Protein AF-U5ND54-F1 (afdb_monomer)

Sequence (84 aa):
MLLEFLNYLLPKKYKETTAKTSLKHLSPFVLKNLEILIPDQKILEKFNNFWKDIHSKIEKLEQKIEEQRDKILFINASLLKIKN

InterPro domains:
  IPR044946 Type I restriction modification DNA specificity domain superfamily [G3DSA:3.90.220.20] (1-81)

Mean predicted aligned error: 10.93 Å

Foldseek 3Di:
DVVVVCVVVVVVVQCVVCVPDPDRDDDPVNVVPDDDDDDDPVVVVVVCVVVVVVVVVVVVVVVVVVVVVVVVVVVVVVVVVVVD

pLDDT: mean 79.28, std 12.8, range [57.78, 96.12]

Structure (mmCIF, N/CA/C/O backbone):
data_AF-U5ND54-F1
#
_entry.id   AF-U5ND54-F1
#
loop_
_atom_site.group_PDB
_atom_site.id
_atom_site.type_symbol
_atom_site.label_atom_id
_atom_site.label_alt_id
_atom_site.label_comp_id
_atom_site.label_asym_id
_atom_site.label_entity_id
_atom_site.label_seq_id
_atom_site.pdbx_PDB_ins_code
_atom_site.Cartn_x
_atom_site.Cartn_y
_atom_site.Cartn_z
_atom_site.occupancy
_atom_site.B_iso_or_equiv
_atom_site.auth_seq_id
_atom_site.auth_comp_id
_atom_site.auth_asym_id
_atom_site.auth_atom_id
_atom_site.pdbx_PDB_model_num
ATOM 1 N N . MET A 1 1 ? -10.434 -3.594 4.178 1.00 58.97 1 MET A N 1
ATOM 2 C CA . MET A 1 1 ? -11.158 -2.579 4.975 1.00 58.97 1 MET A CA 1
ATOM 3 C C . MET A 1 1 ? -10.363 -2.049 6.162 1.00 58.97 1 MET A C 1
ATOM 5 O O . MET A 1 1 ? -10.049 -0.872 6.127 1.00 58.97 1 MET A O 1
ATOM 9 N N . LEU A 1 2 ? -10.008 -2.842 7.189 1.00 61.81 2 LEU A N 1
ATOM 10 C CA . LEU A 1 2 ? -9.165 -2.350 8.304 1.00 61.81 2 LEU A CA 1
ATOM 11 C C . LEU A 1 2 ? -7.656 -2.396 7.975 1.00 61.81 2 LEU A C 1
ATOM 13 O O . LEU A 1 2 ? -6.896 -1.528 8.392 1.00 61.81 2 LEU A O 1
ATOM 17 N N . LEU A 1 3 ? -7.229 -3.394 7.193 1.00 63.19 3 LEU A N 1
ATOM 18 C CA . LEU A 1 3 ? -5.816 -3.651 6.896 1.00 63.19 3 LEU A CA 1
ATOM 19 C C . LEU A 1 3 ? -5.139 -2.510 6.114 1.00 63.19 3 LEU A C 1
ATOM 21 O O . LEU A 1 3 ? -4.028 -2.119 6.457 1.00 63.19 3 LEU A O 1
ATOM 25 N N . GLU A 1 4 ? -5.810 -1.929 5.114 1.00 65.06 4 GLU A N 1
ATOM 26 C CA . GLU A 1 4 ? -5.264 -0.812 4.322 1.00 65.06 4 GLU A CA 1
ATOM 27 C C . GLU A 1 4 ? -5.087 0.459 5.166 1.00 65.06 4 GLU A C 1
ATOM 29 O O . GLU A 1 4 ? -4.063 1.136 5.078 1.00 65.06 4 GLU A O 1
ATOM 34 N N . PHE A 1 5 ? -6.048 0.743 6.048 1.00 67.56 5 PHE A N 1
ATOM 35 C CA . PHE A 1 5 ? -5.979 1.861 6.986 1.00 67.56 5 PHE A CA 1
ATOM 36 C C . PHE A 1 5 ? -4.840 1.687 8.005 1.00 67.56 5 PHE A C 1
ATOM 38 O O . PHE A 1 5 ? -4.065 2.615 8.250 1.00 67.56 5 PHE A O 1
ATOM 45 N N . LEU A 1 6 ? -4.683 0.478 8.554 1.00 65.94 6 LEU A N 1
ATOM 46 C CA . LEU A 1 6 ? -3.582 0.155 9.464 1.00 65.94 6 LEU A CA 1
ATOM 47 C C . LEU A 1 6 ? -2.217 0.261 8.771 1.00 65.94 6 LEU A C 1
ATOM 49 O O . LEU A 1 6 ? -1.294 0.839 9.346 1.00 65.94 6 LEU A O 1
ATOM 53 N N . ASN A 1 7 ? -2.095 -0.204 7.524 1.00 64.88 7 ASN A N 1
ATOM 54 C CA . ASN A 1 7 ? -0.862 -0.094 6.737 1.00 64.88 7 ASN A CA 1
ATOM 55 C C . ASN A 1 7 ? -0.432 1.361 6.491 1.00 64.88 7 ASN A C 1
ATOM 57 O O . ASN A 1 7 ? 0.762 1.627 6.378 1.00 64.88 7 ASN A O 1
ATOM 61 N N . TYR A 1 8 ? -1.369 2.312 6.457 1.00 68.69 8 TYR A N 1
ATOM 62 C CA . TYR A 1 8 ? -1.050 3.739 6.364 1.00 68.69 8 TYR A CA 1
ATOM 63 C C . TYR A 1 8 ? -0.575 4.338 7.702 1.00 68.69 8 TYR A C 1
ATOM 65 O O . TYR A 1 8 ? 0.351 5.153 7.734 1.00 68.69 8 TYR A O 1
ATOM 73 N N . LEU A 1 9 ? -1.182 3.940 8.825 1.00 67.38 9 LEU A N 1
ATOM 74 C CA . LEU A 1 9 ? -0.879 4.508 10.146 1.00 67.38 9 LEU A CA 1
ATOM 75 C C . LEU A 1 9 ? 0.384 3.924 10.793 1.00 67.38 9 LEU A C 1
ATOM 77 O O . LEU A 1 9 ? 1.138 4.651 11.450 1.00 67.38 9 LEU A O 1
ATOM 81 N N . LEU A 1 10 ? 0.641 2.630 10.593 1.00 66.75 10 LEU A N 1
ATOM 82 C CA . LEU A 1 10 ? 1.761 1.915 11.207 1.00 66.75 10 LEU A CA 1
ATOM 83 C C . LEU A 1 10 ? 3.139 2.512 10.864 1.00 66.75 10 LEU A C 1
ATOM 85 O O . LEU A 1 10 ? 3.922 2.713 11.792 1.00 66.75 10 LEU A O 1
ATOM 89 N N . PRO A 1 11 ? 3.454 2.900 9.612 1.00 65.06 11 PRO A N 1
ATOM 90 C CA . PRO A 1 11 ? 4.722 3.553 9.280 1.00 65.06 11 PRO A CA 1
ATOM 91 C C . PRO A 1 11 ? 4.943 4.875 10.024 1.00 65.06 11 PRO A C 1
ATOM 93 O O . PRO A 1 11 ? 6.083 5.241 10.314 1.00 65.06 11 PRO A O 1
ATOM 96 N N . LYS A 1 12 ? 3.865 5.602 10.344 1.00 64.00 12 LYS A N 1
ATOM 97 C CA . LYS A 1 12 ? 3.926 6.890 11.049 1.00 64.00 12 LYS A CA 1
ATOM 98 C C . LYS A 1 12 ? 4.281 6.683 12.523 1.00 64.00 12 LYS A C 1
ATOM 100 O O . LYS A 1 12 ? 5.218 7.298 13.025 1.00 64.00 12 LYS A O 1
ATOM 105 N N . LYS A 1 13 ? 3.613 5.727 13.174 1.00 62.09 13 LYS A N 1
ATOM 106 C CA . LYS A 1 13 ? 3.895 5.331 14.561 1.00 62.09 13 LYS A CA 1
ATOM 107 C C . LYS A 1 13 ? 5.233 4.612 14.721 1.00 62.09 13 LYS A C 1
ATOM 109 O O . LYS A 1 13 ? 5.924 4.829 15.714 1.00 62.09 13 LYS A O 1
ATOM 114 N N . TYR A 1 14 ? 5.638 3.828 13.723 1.00 61.31 14 TYR A N 1
ATOM 115 C CA . TYR A 1 14 ? 6.969 3.224 13.639 1.00 61.31 14 TYR A CA 1
ATOM 116 C C . TYR A 1 14 ? 8.060 4.292 13.619 1.00 61.31 14 TYR A C 1
ATOM 118 O O . TYR A 1 14 ? 8.982 4.237 14.422 1.00 61.31 14 TYR A O 1
ATOM 126 N N . LYS A 1 15 ? 7.922 5.320 12.768 1.00 60.53 15 LYS A N 1
ATOM 127 C CA . LYS A 1 15 ? 8.869 6.442 12.726 1.00 60.53 15 LYS A CA 1
ATOM 128 C C . LYS A 1 15 ? 8.956 7.176 14.063 1.00 60.53 15 LYS A C 1
ATOM 130 O O . LYS A 1 15 ? 10.064 7.469 14.483 1.00 60.53 15 LYS A O 1
ATOM 135 N N . GLU A 1 16 ? 7.838 7.434 14.743 1.00 63.19 16 GLU A N 1
ATOM 136 C CA . GLU A 1 16 ? 7.831 8.085 16.066 1.00 63.19 16 GLU A CA 1
ATOM 137 C C . GLU A 1 16 ? 8.567 7.260 17.136 1.00 63.19 16 GLU A C 1
ATOM 139 O O . GLU A 1 16 ? 9.346 7.806 17.916 1.00 63.19 16 GLU A O 1
ATOM 144 N N . THR A 1 17 ? 8.353 5.942 17.162 1.00 59.19 17 THR A N 1
ATOM 145 C CA . THR A 1 17 ? 8.904 5.054 18.202 1.00 59.19 17 THR A CA 1
ATOM 146 C C . THR A 1 17 ? 10.342 4.615 17.936 1.00 59.19 17 THR A C 1
ATOM 148 O O . THR A 1 17 ? 11.100 4.436 18.885 1.00 59.19 17 THR A O 1
ATOM 151 N N . THR A 1 18 ? 10.760 4.499 16.673 1.00 57.78 18 THR A N 1
ATOM 152 C CA . THR A 1 18 ? 12.127 4.092 16.302 1.00 57.78 18 THR A CA 1
ATOM 153 C C . THR A 1 18 ? 13.023 5.262 15.882 1.00 57.78 18 THR A C 1
ATOM 155 O O . THR A 1 18 ? 14.142 5.029 15.437 1.00 57.78 18 THR A O 1
ATOM 158 N N . ALA A 1 19 ? 12.568 6.519 15.983 1.00 58.38 19 ALA A N 1
ATOM 159 C CA . ALA A 1 19 ? 13.327 7.702 15.540 1.00 58.38 19 ALA A CA 1
ATOM 160 C C . ALA A 1 19 ? 14.690 7.878 16.233 1.00 58.38 19 ALA A C 1
ATOM 162 O O . ALA A 1 19 ? 15.552 8.575 15.705 1.00 58.38 19 ALA A O 1
ATOM 163 N N . LYS A 1 20 ? 14.884 7.279 17.414 1.00 60.66 20 LYS A N 1
ATOM 164 C CA . LYS A 1 20 ? 16.071 7.491 18.257 1.00 60.66 20 LYS A CA 1
ATOM 165 C C . LYS A 1 20 ? 17.117 6.377 18.164 1.00 60.66 20 LYS A C 1
ATOM 167 O O . LYS A 1 20 ? 18.180 6.515 18.761 1.00 60.66 20 LYS A O 1
ATOM 172 N N . THR A 1 21 ? 16.842 5.285 17.447 1.00 60.59 21 THR A N 1
ATOM 173 C CA . THR A 1 21 ? 17.723 4.108 17.404 1.00 60.59 21 THR A CA 1
ATOM 174 C C . THR A 1 21 ? 17.963 3.636 15.973 1.00 60.59 21 THR A C 1
ATOM 176 O O . THR A 1 21 ? 17.065 3.630 15.135 1.00 60.59 21 THR A O 1
ATOM 179 N N . SER A 1 22 ? 19.190 3.195 15.687 1.00 66.12 22 SER A N 1
ATOM 180 C CA . SER A 1 22 ? 19.554 2.574 14.404 1.00 66.12 22 SER A CA 1
ATOM 181 C C . SER A 1 22 ? 18.852 1.229 14.188 1.00 66.12 22 SER A C 1
ATOM 183 O O . SER A 1 22 ? 18.573 0.850 13.051 1.00 66.12 22 SER A O 1
ATOM 185 N N . LEU A 1 23 ? 18.511 0.529 15.276 1.00 62.78 23 LEU A N 1
ATOM 186 C CA . LEU A 1 23 ? 17.699 -0.680 15.242 1.00 62.78 23 LEU A CA 1
ATOM 187 C C . LEU A 1 23 ? 16.213 -0.302 15.236 1.00 62.78 23 LEU A C 1
ATOM 189 O O . LEU A 1 23 ? 15.694 0.223 16.224 1.00 62.78 23 LEU A O 1
ATOM 193 N N . LYS A 1 24 ? 15.525 -0.561 14.122 1.00 62.28 24 LYS A N 1
ATOM 194 C CA . LYS A 1 24 ? 14.101 -0.249 13.974 1.00 62.28 24 LYS A CA 1
ATOM 195 C C . LYS A 1 24 ? 13.246 -1.478 14.290 1.00 62.28 24 LYS A C 1
ATOM 197 O O . LYS A 1 24 ? 13.029 -2.332 13.433 1.00 62.28 24 LYS A O 1
ATOM 202 N N . HIS A 1 25 ? 12.739 -1.565 15.516 1.00 69.38 25 HIS A N 1
ATOM 203 C CA . HIS A 1 25 ? 11.914 -2.682 15.979 1.00 69.38 25 HIS A CA 1
ATOM 204 C C . HIS A 1 25 ? 10.628 -2.178 16.647 1.00 69.38 25 HIS A C 1
ATOM 206 O O . HIS A 1 25 ? 10.681 -1.356 17.558 1.00 69.38 25 HIS A O 1
ATOM 212 N N . LEU A 1 26 ? 9.479 -2.696 16.207 1.00 69.50 26 LEU A N 1
ATOM 213 C CA . LEU A 1 26 ? 8.196 -2.559 16.900 1.00 69.50 26 LEU A CA 1
ATOM 214 C C . LEU A 1 26 ? 7.981 -3.815 17.736 1.00 69.50 26 LEU A C 1
ATOM 216 O O . LEU A 1 26 ? 7.726 -4.885 17.183 1.00 69.50 26 LEU A O 1
ATOM 220 N N . SER A 1 27 ? 8.088 -3.696 19.057 1.00 74.56 27 SER A N 1
ATOM 221 C CA . SER A 1 27 ? 7.827 -4.841 19.925 1.00 74.56 27 SER A CA 1
ATOM 222 C C . SER A 1 27 ? 6.326 -5.165 19.961 1.00 74.56 27 SER A C 1
ATOM 224 O O . SER A 1 27 ? 5.493 -4.259 19.836 1.00 74.56 27 SER A O 1
ATOM 226 N N . PRO A 1 28 ? 5.942 -6.434 20.192 1.00 77.94 28 PRO A N 1
ATOM 227 C CA . PRO A 1 28 ? 4.538 -6.814 20.356 1.00 77.94 28 PRO A CA 1
ATOM 228 C C . PRO A 1 28 ? 3.823 -6.024 21.461 1.00 77.94 28 PRO A C 1
ATOM 230 O O . PRO A 1 28 ? 2.627 -5.769 21.366 1.00 77.94 28 PRO A O 1
ATOM 233 N N . PHE A 1 29 ? 4.561 -5.613 22.497 1.00 77.88 29 PHE A N 1
ATOM 234 C CA . PHE A 1 29 ? 4.056 -4.751 23.564 1.00 77.88 29 PHE A CA 1
ATOM 235 C C . PHE A 1 29 ? 3.691 -3.356 23.046 1.00 77.88 29 PHE A C 1
ATOM 237 O O . PHE A 1 29 ? 2.597 -2.871 23.315 1.00 77.88 29 PHE A O 1
ATOM 244 N N . VAL A 1 30 ? 4.565 -2.736 22.246 1.00 73.31 30 VAL A N 1
ATOM 245 C CA . VAL A 1 30 ? 4.280 -1.430 21.631 1.00 73.31 30 VAL A CA 1
ATOM 246 C C . VAL A 1 30 ? 3.086 -1.531 20.683 1.00 73.31 30 VAL A C 1
ATOM 248 O O . VAL A 1 30 ? 2.225 -0.661 20.714 1.00 73.31 30 VAL A O 1
ATOM 251 N N . LEU A 1 31 ? 2.983 -2.611 19.899 1.00 74.69 31 LEU A N 1
ATOM 252 C CA . LEU A 1 31 ? 1.845 -2.829 18.999 1.00 74.69 31 LEU A CA 1
ATOM 253 C C . LEU A 1 31 ? 0.514 -2.968 19.747 1.00 74.69 31 LEU A C 1
ATOM 255 O O . LEU A 1 31 ? -0.488 -2.411 19.310 1.00 74.69 31 LEU A O 1
ATOM 259 N N . LYS A 1 32 ? 0.501 -3.684 20.877 1.00 74.75 32 LYS A N 1
ATOM 260 C CA . LYS A 1 32 ? -0.696 -3.845 21.719 1.00 74.75 32 LYS A CA 1
ATOM 261 C C . LYS A 1 32 ? -1.149 -2.543 22.378 1.00 74.75 32 LYS A C 1
ATOM 263 O O . LYS A 1 32 ? -2.337 -2.386 22.625 1.00 74.75 32 LYS A O 1
ATOM 268 N N . ASN A 1 33 ? -0.216 -1.629 22.631 1.00 74.12 33 ASN A N 1
ATOM 269 C CA . ASN A 1 33 ? -0.481 -0.346 23.281 1.00 74.12 33 ASN A CA 1
ATOM 270 C C . ASN A 1 33 ? -0.636 0.809 22.281 1.00 74.12 33 ASN A C 1
ATOM 272 O O . ASN A 1 33 ? -0.650 1.973 22.681 1.00 74.12 33 ASN A O 1
ATOM 276 N N . LEU A 1 34 ? -0.714 0.518 20.979 1.00 73.88 34 LEU A N 1
ATOM 277 C CA . LEU A 1 34 ? -1.031 1.532 19.985 1.00 73.88 34 LEU A CA 1
ATOM 278 C C . LEU A 1 34 ? -2.476 1.982 20.176 1.00 73.88 34 LEU A C 1
ATOM 280 O O . LEU A 1 34 ? -3.414 1.263 19.842 1.00 73.88 34 LEU A O 1
ATOM 284 N N . GLU A 1 35 ? -2.648 3.205 20.662 1.00 71.62 35 GLU A N 1
ATOM 285 C CA . GLU A 1 35 ? -3.934 3.882 20.595 1.00 71.62 35 GLU A CA 1
ATOM 286 C C . GLU A 1 35 ? -4.186 4.316 19.152 1.00 71.62 35 GLU A C 1
ATOM 288 O O . GLU A 1 35 ? -3.522 5.207 18.610 1.00 71.62 35 GLU A O 1
ATOM 293 N N . ILE A 1 36 ? -5.135 3.639 18.511 1.00 72.12 36 ILE A N 1
ATOM 294 C CA . ILE A 1 36 ? -5.564 3.936 17.150 1.00 72.12 36 ILE A CA 1
ATOM 295 C C . ILE A 1 36 ? -7.048 4.259 17.200 1.00 72.12 36 ILE A C 1
ATOM 297 O O . ILE A 1 36 ? -7.857 3.442 17.638 1.00 72.12 36 ILE A O 1
ATOM 301 N N . LEU A 1 37 ? -7.414 5.446 16.723 1.00 71.69 37 LEU A N 1
ATOM 302 C CA . LEU A 1 37 ? -8.810 5.758 16.466 1.00 71.69 37 LEU A CA 1
ATOM 303 C C . LEU A 1 37 ? -9.264 4.895 15.284 1.00 71.69 37 LEU A C 1
ATOM 305 O O . LEU A 1 37 ? -8.780 5.084 14.167 1.00 71.69 37 LEU A O 1
ATOM 309 N N . ILE A 1 38 ? -10.170 3.950 15.531 1.00 75.94 38 ILE A N 1
ATOM 310 C CA . ILE A 1 38 ? -10.819 3.181 14.469 1.00 75.94 38 ILE A CA 1
ATOM 311 C C . ILE A 1 38 ? -12.005 4.021 13.973 1.00 75.94 38 ILE A C 1
ATOM 313 O O . ILE A 1 38 ? -12.941 4.241 14.745 1.00 75.94 38 ILE A O 1
ATOM 317 N N . PRO A 1 39 ? -11.973 4.536 12.730 1.00 79.94 39 PRO A N 1
ATOM 318 C CA . PRO A 1 39 ? -13.082 5.303 12.181 1.00 79.94 39 PRO A CA 1
ATOM 319 C C . PRO A 1 39 ? -14.324 4.427 12.018 1.00 79.94 39 PRO A C 1
ATOM 321 O O . PRO A 1 39 ? -14.225 3.202 11.920 1.00 79.94 39 PRO A O 1
ATOM 324 N N . ASP A 1 40 ? -15.495 5.056 11.929 1.00 88.56 40 ASP A N 1
ATOM 325 C CA . ASP A 1 40 ? -16.718 4.326 11.615 1.00 88.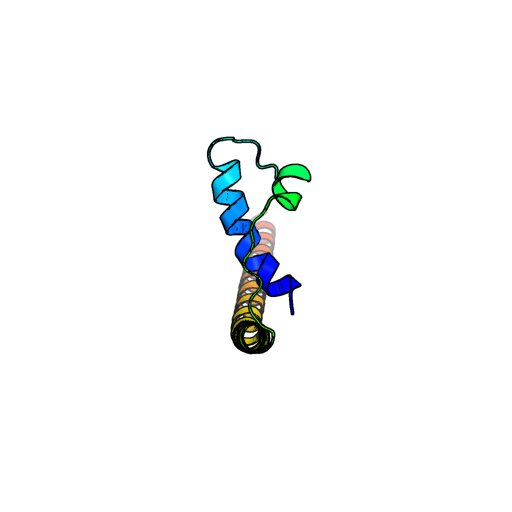56 40 ASP A CA 1
ATOM 326 C C . ASP A 1 40 ? -16.666 3.681 10.215 1.00 88.56 40 ASP A C 1
ATOM 328 O O . ASP A 1 40 ? -15.859 4.031 9.346 1.00 88.56 40 ASP A O 1
ATOM 332 N N . GLN A 1 41 ? -17.572 2.731 9.989 1.00 86.81 41 GLN A N 1
ATOM 333 C CA . GLN A 1 41 ? -17.641 1.960 8.751 1.00 86.81 41 GLN A CA 1
ATOM 334 C C . GLN A 1 41 ? -17.814 2.840 7.500 1.00 86.81 41 GLN A C 1
ATOM 336 O O . GLN A 1 41 ? -17.228 2.550 6.457 1.00 86.81 41 GLN A O 1
ATOM 341 N N . LYS A 1 42 ? -18.564 3.947 7.594 1.00 88.88 42 LYS A N 1
ATOM 342 C CA . LYS A 1 42 ? -18.807 4.848 6.456 1.00 88.88 42 LYS A CA 1
AT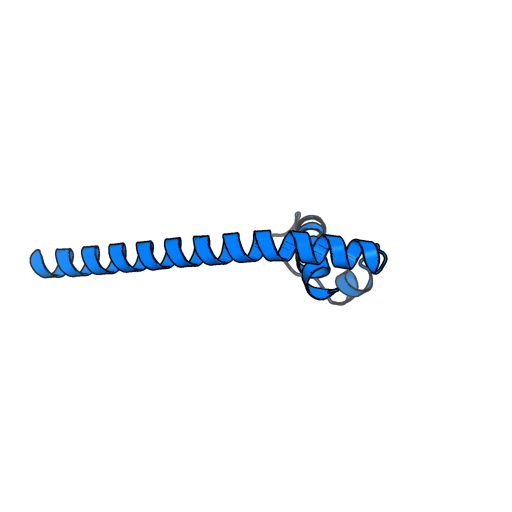OM 343 C C . LYS A 1 42 ? -17.540 5.607 6.075 1.00 88.88 42 LYS A C 1
ATOM 345 O O .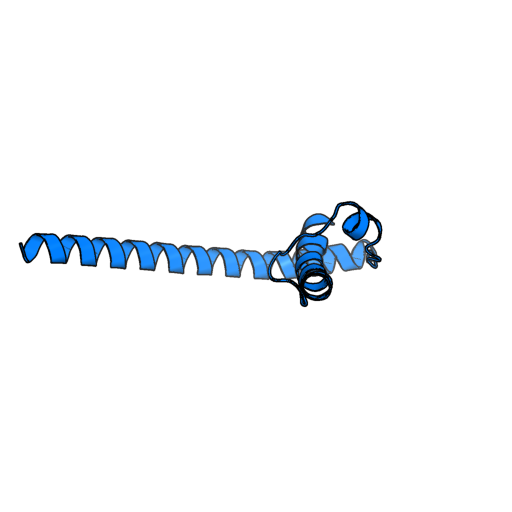 LYS A 1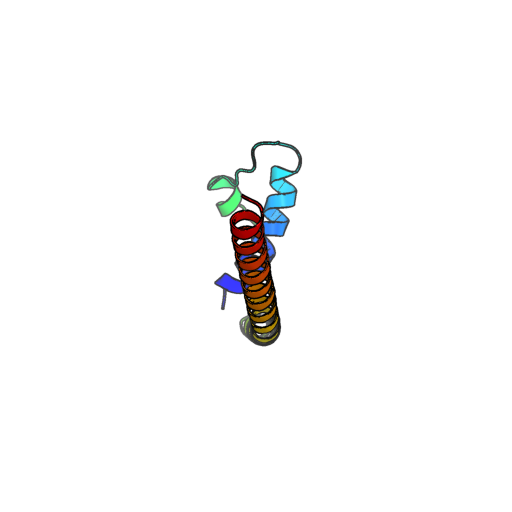 42 ? -17.265 5.810 4.892 1.00 88.88 42 LYS A O 1
ATOM 350 N N . ILE A 1 43 ? -16.769 6.045 7.067 1.00 87.12 43 ILE A N 1
ATOM 351 C CA . ILE A 1 43 ? -15.483 6.712 6.862 1.00 87.12 43 ILE A CA 1
ATOM 352 C C . ILE A 1 43 ? -14.468 5.719 6.295 1.00 87.12 43 ILE A C 1
ATOM 354 O O . ILE A 1 43 ? -13.758 6.063 5.349 1.00 87.12 43 ILE A O 1
ATOM 358 N N . LEU A 1 44 ? -14.437 4.485 6.806 1.00 85.88 44 LEU A N 1
ATOM 359 C CA . LEU A 1 44 ? -13.575 3.426 6.278 1.00 85.88 44 LEU A CA 1
ATOM 360 C C . LEU A 1 44 ? -13.880 3.123 4.809 1.00 85.88 44 LEU A C 1
ATOM 362 O O . LEU A 1 44 ? -12.959 3.029 4.004 1.00 85.88 44 LEU A O 1
ATOM 366 N N . GLU A 1 45 ? -15.149 3.015 4.423 1.00 88.62 45 GLU A N 1
ATOM 367 C CA . GLU A 1 45 ? -15.534 2.792 3.024 1.00 88.62 45 GLU A CA 1
ATOM 368 C C . GLU A 1 45 ? -15.111 3.946 2.111 1.00 88.62 45 GLU A C 1
ATOM 370 O O . GLU A 1 45 ? -14.516 3.711 1.057 1.00 88.62 45 GLU A O 1
ATOM 375 N N . LYS A 1 46 ? -15.334 5.198 2.533 1.00 87.88 46 LYS A N 1
ATOM 376 C CA . LYS A 1 46 ? -14.865 6.379 1.788 1.00 87.88 46 LYS A CA 1
ATOM 377 C C . LYS A 1 46 ? -13.348 6.381 1.625 1.00 87.88 46 LYS A C 1
ATOM 379 O O . LYS A 1 46 ? -12.858 6.623 0.523 1.00 87.88 46 LYS A O 1
ATOM 384 N N . PHE A 1 47 ? -12.618 6.098 2.704 1.00 85.81 47 PHE A N 1
ATOM 385 C CA . PHE A 1 47 ? -11.162 6.020 2.678 1.00 85.81 47 PHE A CA 1
ATOM 386 C C . PHE A 1 47 ? -10.682 4.918 1.735 1.00 85.81 47 PHE A C 1
ATOM 388 O O . PHE A 1 47 ? -9.808 5.169 0.916 1.00 85.81 47 PHE A O 1
ATOM 395 N N . ASN A 1 48 ? -11.274 3.725 1.800 1.00 84.94 48 ASN A N 1
ATOM 396 C CA . ASN A 1 48 ? -10.863 2.598 0.968 1.00 84.94 48 ASN A CA 1
ATOM 397 C C . ASN A 1 48 ? -11.122 2.858 -0.517 1.00 84.94 48 ASN A C 1
ATOM 399 O O . ASN A 1 48 ? -10.252 2.572 -1.334 1.00 84.94 48 ASN A O 1
ATOM 403 N N . ASN A 1 49 ? -12.262 3.455 -0.874 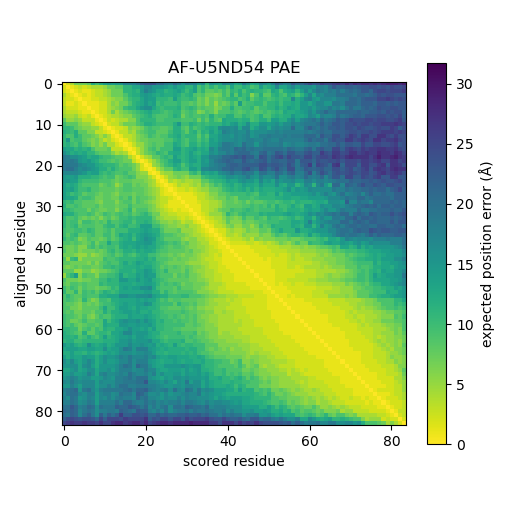1.00 87.94 49 ASN A N 1
ATOM 404 C CA . ASN A 1 49 ? -12.541 3.823 -2.264 1.00 87.94 49 ASN A CA 1
ATOM 405 C C . ASN A 1 49 ? -11.528 4.848 -2.791 1.00 87.94 49 ASN A C 1
ATOM 407 O O . ASN A 1 49 ? -10.984 4.675 -3.878 1.00 87.94 49 ASN A O 1
ATOM 411 N N . PHE A 1 50 ? -11.220 5.873 -1.994 1.00 87.88 50 PHE A N 1
ATOM 412 C CA . PHE A 1 50 ? -10.190 6.856 -2.328 1.00 87.88 50 PHE A CA 1
ATOM 413 C C . PHE A 1 50 ? -8.792 6.224 -2.443 1.00 87.88 50 PHE A C 1
ATOM 415 O O . PHE A 1 50 ? -8.061 6.479 -3.401 1.00 87.88 50 PHE A O 1
ATOM 422 N N . TRP A 1 51 ? -8.421 5.383 -1.477 1.00 86.44 51 TRP A N 1
ATOM 423 C CA . TRP A 1 51 ? -7.110 4.748 -1.412 1.00 86.44 51 TRP A CA 1
ATOM 424 C C . TRP A 1 51 ? -6.894 3.761 -2.554 1.00 86.44 51 TRP A C 1
ATOM 426 O O . TRP A 1 51 ? -5.815 3.745 -3.134 1.00 86.44 51 TRP A O 1
ATOM 436 N N . LYS A 1 52 ? -7.913 2.982 -2.925 1.00 88.38 52 LYS A N 1
ATOM 437 C CA . LYS A 1 52 ? -7.833 1.971 -3.986 1.00 88.38 52 LYS A CA 1
ATOM 438 C C . LYS A 1 52 ? -7.405 2.569 -5.326 1.00 88.38 52 LYS A C 1
ATOM 440 O O . LYS A 1 52 ? -6.520 2.025 -5.988 1.00 88.38 52 LYS A O 1
ATOM 445 N N . ASP A 1 53 ? -7.978 3.711 -5.696 1.00 88.75 53 ASP A N 1
ATOM 446 C CA . ASP A 1 53 ? -7.640 4.398 -6.946 1.00 88.75 53 ASP A CA 1
ATOM 447 C C . ASP A 1 53 ? -6.208 4.937 -6.941 1.00 88.75 53 ASP A C 1
ATOM 449 O O . ASP A 1 53 ? -5.500 4.865 -7.949 1.00 88.75 53 ASP A O 1
ATOM 453 N N . ILE A 1 54 ? -5.768 5.475 -5.803 1.00 9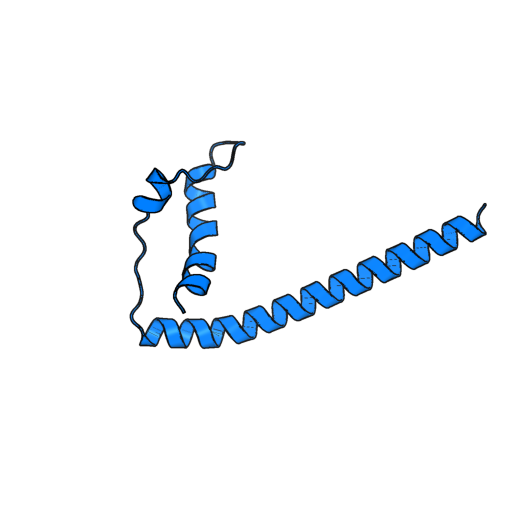0.00 54 ILE A N 1
ATOM 454 C CA . ILE A 1 54 ? -4.405 5.982 -5.632 1.00 90.00 54 ILE A CA 1
ATOM 455 C C . ILE A 1 54 ? -3.405 4.829 -5.656 1.00 90.00 54 ILE A C 1
ATOM 457 O O . ILE A 1 54 ? -2.429 4.887 -6.401 1.00 90.00 54 ILE A O 1
ATOM 461 N N . HIS A 1 55 ? -3.675 3.769 -4.900 1.00 86.75 55 HIS A N 1
ATOM 462 C CA . HIS A 1 55 ? -2.827 2.589 -4.809 1.00 86.75 55 HIS A CA 1
ATOM 463 C C . HIS A 1 55 ? -2.636 1.939 -6.178 1.00 86.75 55 HIS A C 1
ATOM 465 O O . HIS A 1 55 ? -1.507 1.711 -6.596 1.00 86.75 55 HIS A O 1
ATOM 471 N N . SER A 1 56 ? -3.720 1.765 -6.941 1.00 91.50 56 SER A N 1
ATOM 472 C CA . SER A 1 56 ? -3.639 1.202 -8.292 1.00 91.50 56 SER A CA 1
ATOM 473 C C . SER A 1 56 ? -2.766 2.039 -9.237 1.00 91.50 56 SER A C 1
ATOM 475 O O . SER A 1 56 ? -2.064 1.502 -10.095 1.00 91.50 56 SER A O 1
ATOM 477 N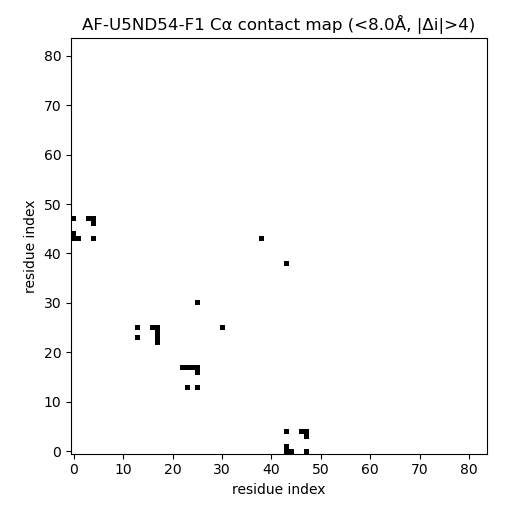 N . LYS A 1 57 ? -2.797 3.372 -9.110 1.00 93.50 57 LYS A N 1
ATOM 478 C CA . LYS A 1 57 ? -1.932 4.258 -9.902 1.00 93.50 57 LYS A CA 1
ATOM 479 C C . LYS A 1 57 ? -0.468 4.149 -9.480 1.00 93.50 57 LYS A C 1
ATOM 481 O O . LYS A 1 57 ? 0.394 4.179 -10.355 1.00 93.50 57 LYS A O 1
ATOM 486 N N . ILE A 1 58 ? -0.203 4.020 -8.180 1.00 92.94 58 ILE A N 1
ATOM 487 C CA . ILE A 1 58 ? 1.147 3.822 -7.640 1.00 92.94 58 ILE A CA 1
ATOM 488 C C . ILE A 1 58 ? 1.726 2.503 -8.158 1.00 92.94 58 ILE A C 1
ATOM 490 O O . ILE A 1 58 ? 2.781 2.533 -8.783 1.00 92.94 58 ILE A O 1
ATOM 494 N N . GLU A 1 59 ? 0.999 1.390 -8.032 1.00 92.81 59 GLU A N 1
ATOM 495 C CA . GLU A 1 59 ? 1.449 0.070 -8.506 1.00 92.81 59 GLU A CA 1
ATOM 496 C C . GLU A 1 59 ? 1.800 0.084 -10.001 1.00 92.81 59 GLU A C 1
ATOM 498 O O . GLU A 1 59 ? 2.848 -0.407 -10.416 1.00 92.81 59 GLU A O 1
ATOM 503 N N . LYS A 1 60 ? 0.961 0.716 -10.833 1.00 95.69 60 LYS A N 1
ATOM 504 C CA . LYS A 1 60 ? 1.233 0.850 -12.275 1.00 95.69 60 LYS A CA 1
ATOM 505 C C . LYS A 1 60 ? 2.482 1.677 -12.571 1.00 95.69 60 LYS A C 1
ATOM 507 O O . LYS A 1 60 ? 3.160 1.423 -13.566 1.00 95.69 60 LYS A O 1
ATOM 512 N N . LEU A 1 61 ? 2.751 2.710 -11.775 1.00 96.00 61 LEU A N 1
ATOM 513 C CA . LEU A 1 61 ? 3.955 3.525 -11.930 1.00 96.00 61 LEU A CA 1
ATOM 514 C C . LEU A 1 61 ? 5.199 2.745 -11.507 1.00 96.00 61 LEU A C 1
ATOM 516 O O . LEU A 1 61 ? 6.187 2.767 -12.235 1.00 96.00 61 LEU A O 1
ATOM 520 N N . GLU A 1 62 ? 5.136 2.027 -10.389 1.00 94.00 62 GLU A N 1
ATOM 521 C CA . GLU A 1 62 ? 6.223 1.168 -9.913 1.00 94.00 62 GLU A CA 1
ATOM 522 C C . GLU A 1 62 ? 6.563 0.082 -10.938 1.00 94.00 62 GLU A C 1
ATOM 524 O O . GLU A 1 62 ? 7.730 -0.077 -11.292 1.00 94.00 62 GLU A O 1
ATOM 529 N N . GL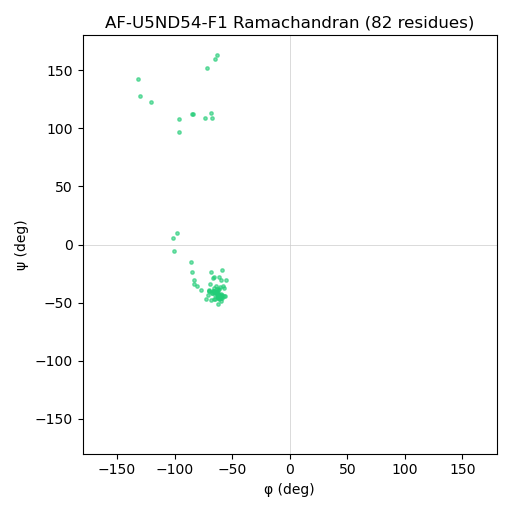N A 1 63 ? 5.552 -0.570 -11.516 1.00 95.62 63 GLN A N 1
ATOM 530 C CA . GLN A 1 63 ? 5.749 -1.566 -12.569 1.00 95.62 63 GLN A CA 1
ATOM 531 C C . GLN A 1 63 ? 6.445 -0.975 -13.804 1.00 95.62 63 GLN A C 1
ATOM 533 O O . GLN A 1 63 ? 7.392 -1.560 -14.324 1.00 95.62 63 GLN A O 1
ATOM 538 N N . LYS A 1 64 ? 6.035 0.219 -14.255 1.00 96.12 64 LYS A N 1
ATOM 539 C CA . LYS A 1 64 ? 6.690 0.902 -15.384 1.00 96.12 64 LYS A CA 1
ATOM 540 C C . LYS A 1 64 ? 8.142 1.267 -15.089 1.00 96.12 64 LYS A C 1
ATOM 542 O O . LYS A 1 64 ? 8.974 1.200 -15.991 1.00 96.12 64 LYS A O 1
ATOM 547 N N . ILE A 1 65 ? 8.438 1.693 -13.862 1.00 95.31 65 ILE A N 1
ATOM 548 C CA . ILE A 1 65 ? 9.808 2.003 -13.439 1.00 95.31 65 ILE A CA 1
ATOM 549 C C . ILE A 1 65 ? 10.663 0.737 -13.495 1.00 95.31 65 ILE A C 1
ATOM 551 O O . ILE A 1 65 ? 11.779 0.788 -14.012 1.00 95.31 65 ILE A O 1
ATOM 555 N N . GLU A 1 66 ? 10.136 -0.387 -13.016 1.00 94.81 66 GLU A N 1
ATOM 556 C CA . GLU A 1 66 ? 10.856 -1.659 -13.020 1.00 94.81 66 GLU A CA 1
ATOM 557 C C . GLU A 1 66 ? 11.119 -2.158 -14.447 1.00 94.81 66 GLU A C 1
ATOM 559 O O . GLU A 1 66 ? 12.263 -2.412 -14.814 1.00 94.81 66 GLU A O 1
ATOM 564 N N . GLU A 1 67 ? 10.107 -2.136 -15.319 1.00 95.38 67 GLU A N 1
ATOM 565 C CA . GLU A 1 67 ? 10.276 -2.483 -16.736 1.00 95.38 67 GLU A CA 1
ATOM 566 C C . GLU A 1 67 ? 11.328 -1.611 -17.441 1.00 95.38 67 GLU A C 1
ATOM 568 O O . GLU A 1 67 ? 12.057 -2.075 -18.323 1.00 95.38 67 GLU A O 1
ATOM 573 N N . GLN A 1 68 ? 11.400 -0.320 -17.102 1.00 95.56 68 GLN A N 1
ATOM 574 C CA . GLN A 1 68 ? 12.416 0.573 -17.656 1.00 95.56 68 GLN A CA 1
ATOM 575 C C . GLN A 1 68 ? 13.815 0.247 -17.130 1.00 95.56 68 GLN A C 1
ATOM 577 O O . GLN A 1 68 ? 14.770 0.272 -17.910 1.00 95.56 68 GLN A O 1
ATOM 582 N N . ARG A 1 69 ? 13.950 -0.083 -15.841 1.00 93.94 69 ARG A N 1
ATOM 583 C CA . ARG A 1 69 ? 15.226 -0.512 -15.251 1.00 93.94 69 ARG A CA 1
ATOM 584 C C . ARG A 1 69 ? 15.746 -1.781 -15.910 1.00 93.94 69 ARG A C 1
ATOM 586 O O . ARG A 1 69 ? 16.910 -1.806 -16.306 1.00 93.94 69 ARG A O 1
ATOM 593 N N . ASP A 1 70 ? 14.883 -2.770 -16.112 1.00 93.94 70 ASP A N 1
ATOM 594 C CA . ASP A 1 70 ? 15.246 -4.030 -16.764 1.00 93.94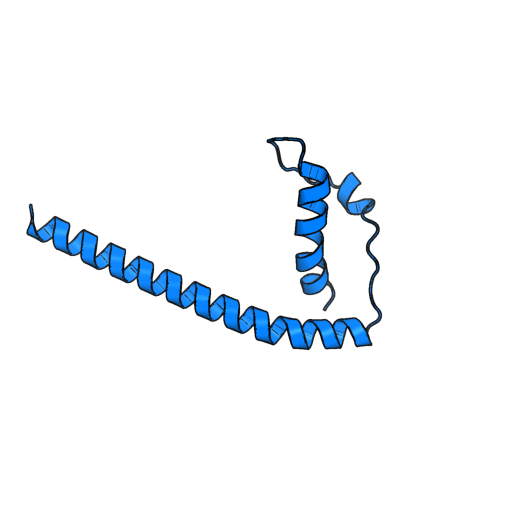 70 ASP A CA 1
ATOM 595 C C . ASP A 1 70 ? 15.730 -3.810 -18.200 1.00 93.94 70 ASP A C 1
ATOM 597 O O . ASP A 1 70 ? 16.758 -4.352 -18.613 1.00 93.94 70 ASP A O 1
ATOM 601 N N . LYS A 1 71 ? 15.046 -2.941 -18.957 1.00 94.31 71 LYS A N 1
ATOM 602 C CA . LYS A 1 71 ? 15.471 -2.559 -20.314 1.00 94.31 71 LYS A CA 1
ATOM 603 C C . LYS A 1 71 ? 16.851 -1.909 -20.317 1.00 94.31 71 LYS A C 1
ATOM 605 O O . LYS A 1 71 ? 17.687 -2.261 -21.149 1.00 94.31 71 LYS A O 1
ATOM 610 N N . ILE A 1 72 ? 17.108 -0.983 -19.394 1.00 94.69 72 ILE A N 1
ATOM 611 C CA . ILE A 1 72 ? 18.414 -0.321 -19.270 1.00 94.69 72 ILE A CA 1
ATOM 612 C C . ILE A 1 72 ? 19.501 -1.345 -18.927 1.00 94.69 72 ILE A C 1
ATOM 614 O O . ILE A 1 72 ? 20.570 -1.333 -19.540 1.00 94.69 72 ILE A O 1
ATOM 618 N N . LEU A 1 73 ? 19.232 -2.257 -17.989 1.00 93.38 73 LEU A N 1
ATOM 619 C CA . LEU A 1 73 ? 20.177 -3.298 -17.594 1.00 93.38 73 LEU A CA 1
ATOM 620 C C . LEU A 1 73 ? 20.513 -4.225 -18.771 1.00 93.38 73 LEU A C 1
ATOM 622 O O . LEU A 1 73 ? 21.686 -4.512 -19.017 1.00 93.38 73 LEU A O 1
ATOM 626 N N . PHE A 1 74 ? 19.502 -4.631 -19.542 1.00 92.06 74 PHE A N 1
ATOM 627 C CA . PHE A 1 74 ? 19.673 -5.455 -20.736 1.00 92.06 74 PHE A CA 1
ATOM 628 C C . PHE A 1 74 ? 20.512 -4.761 -21.817 1.00 92.06 74 PHE A C 1
ATOM 630 O O . PHE A 1 74 ? 21.429 -5.368 -22.380 1.00 92.06 74 PHE A O 1
ATOM 637 N N . ILE A 1 75 ? 20.237 -3.483 -22.093 1.00 94.06 75 ILE A N 1
ATOM 638 C CA . ILE A 1 75 ? 21.010 -2.688 -23.056 1.00 94.06 75 ILE A CA 1
ATOM 639 C C . ILE A 1 75 ? 22.466 -2.578 -22.594 1.00 94.06 75 ILE A C 1
ATOM 641 O O . ILE A 1 75 ? 23.377 -2.845 -23.376 1.00 94.06 75 ILE A O 1
ATOM 645 N N . ASN A 1 76 ? 22.699 -2.259 -21.319 1.00 92.31 76 ASN A N 1
ATOM 646 C CA . ASN A 1 76 ? 24.047 -2.142 -20.764 1.00 92.31 76 ASN A CA 1
ATOM 647 C C . ASN A 1 76 ? 24.823 -3.463 -20.852 1.00 92.31 76 ASN A C 1
ATOM 649 O O . ASN A 1 76 ? 25.978 -3.466 -21.281 1.00 92.31 76 ASN A O 1
ATOM 653 N N . ALA A 1 77 ? 24.188 -4.588 -20.515 1.00 91.38 77 ALA A N 1
ATOM 654 C CA . ALA A 1 77 ? 24.790 -5.912 -20.647 1.00 91.38 77 ALA A CA 1
ATOM 655 C C . ALA A 1 77 ? 25.126 -6.251 -22.109 1.00 91.38 77 ALA A C 1
ATOM 657 O O . ALA A 1 77 ? 26.178 -6.826 -22.390 1.00 91.38 77 ALA A O 1
ATOM 658 N N . SER A 1 78 ? 24.257 -5.867 -23.047 1.00 91.06 78 SER A N 1
ATOM 659 C CA . SER A 1 78 ? 24.473 -6.074 -24.482 1.00 91.06 78 SER A CA 1
ATOM 660 C C . SER A 1 78 ? 25.633 -5.226 -25.015 1.00 91.06 78 SER A C 1
ATOM 662 O O . SER A 1 78 ? 26.469 -5.733 -25.756 1.00 91.06 78 SER A O 1
ATOM 664 N N . LEU A 1 79 ? 25.749 -3.966 -24.586 1.00 89.62 79 LEU A N 1
ATOM 665 C CA . LEU A 1 79 ? 26.859 -3.082 -24.959 1.00 89.62 79 LEU A CA 1
ATOM 666 C C . LEU A 1 79 ? 28.210 -3.567 -24.414 1.00 89.62 79 LEU A C 1
ATOM 668 O O . LEU A 1 79 ? 29.218 -3.473 -25.110 1.00 89.62 79 LEU A O 1
ATOM 672 N N . LEU A 1 80 ? 28.240 -4.112 -23.194 1.00 86.44 80 LEU A N 1
ATOM 673 C CA . LEU A 1 80 ? 29.438 -4.727 -22.605 1.00 86.44 80 LEU A CA 1
ATOM 674 C C . LEU A 1 80 ? 29.935 -5.929 -23.418 1.00 86.44 80 LEU A C 1
ATOM 676 O O . LEU A 1 80 ? 31.139 -6.075 -23.597 1.00 86.44 80 LEU A O 1
ATOM 680 N N . LYS A 1 81 ? 29.024 -6.752 -23.953 1.00 81.69 81 LYS A N 1
ATOM 681 C CA . LYS A 1 81 ? 29.372 -7.894 -24.818 1.00 81.69 81 LYS A CA 1
ATOM 682 C C . LYS A 1 81 ? 29.931 -7.497 -26.185 1.00 81.69 81 LYS A C 1
ATOM 684 O O . LYS A 1 81 ? 30.589 -8.314 -26.802 1.00 81.69 81 LYS A O 1
ATOM 689 N N . ILE A 1 82 ? 29.634 -6.292 -26.674 1.00 83.31 82 ILE A N 1
ATOM 690 C CA . ILE A 1 82 ? 30.149 -5.789 -27.961 1.00 83.31 82 ILE A CA 1
ATOM 691 C C . ILE A 1 82 ? 31.538 -5.151 -27.788 1.00 83.31 82 ILE A C 1
ATOM 693 O O . ILE A 1 82 ? 32.297 -5.047 -28.747 1.00 83.31 82 ILE A O 1
ATOM 697 N N . LYS A 1 83 ? 31.867 -4.688 -26.575 1.00 71.94 83 LYS A N 1
ATOM 698 C CA . LYS A 1 83 ? 33.143 -4.024 -26.264 1.00 71.94 83 LYS A CA 1
ATOM 699 C C . LYS A 1 83 ? 34.290 -4.978 -25.908 1.00 71.94 83 LYS A C 1
ATOM 701 O O . LYS A 1 83 ? 35.428 -4.516 -25.895 1.00 71.94 83 LYS A O 1
ATOM 706 N N . ASN A 1 84 ? 33.994 -6.242 -25.610 1.00 59.97 84 ASN A N 1
ATOM 707 C CA . ASN A 1 84 ? 34.960 -7.304 -25.304 1.00 59.97 84 ASN A CA 1
ATOM 708 C C . ASN A 1 84 ? 34.992 -8.325 -26.438 1.00 59.97 84 ASN A C 1
ATOM 710 O O . ASN A 1 84 ? 36.076 -8.905 -26.657 1.00 59.97 84 ASN A O 1
#

Organism: NCBI:txid1403316

Radius of gyration: 20.53 Å; Cα contacts (8 Å, |Δi|>4): 17; chains: 1; bounding box: 54×16×52 Å

Secondary structure (DSSP, 8-state):
-HHHHHHHHHHHHHHHHHTT-SS----HHHHHT-------HHHHHHHHHHHHHHHHHHHHHHHHHHHHHHHHHHHHHHHHHHH-

Solvent-accessible surface area (backbone atoms only — not comparable to full-atom values): 5076 Å² total; per-residue (Å²): 115,67,64,65,57,46,64,64,50,48,62,57,55,46,47,70,74,27,69,87,46,95,71,76,73,84,50,73,68,57,61,72,66,57,88,68,89,77,72,57,72,71,56,40,51,54,50,48,59,57,45,50,60,52,49,56,53,50,54,55,49,53,51,51,52,50,57,50,50,53,51,52,52,52,51,53,56,52,53,54,64,73,76,108